Protein AF-A0A8S3KHN6-F1 (afdb_monomer_lite)

Foldseek 3Di:
DDDPPPVDDDPDDCPDPVNVVVCVQFWDWDDDPPDTFIAGPVLRAGADDPVCLLVLLVVQCVVVVNDDLVSSVVSCSVHHPDNDSVSSVVNNVVPPVNVVPPPPPPPPPPPDPPPDD

Sequence (117 aa):
MQCLLLAKGKKLDPHSPVFVYWAKQKFILIKIGNIDIVACVKSKKPVCVYEYFYNVIKERHTNISHGGRDKTIFELNFQYSFIPRFAIDIFMKQCIQCQTRNPIKQHVVSKPIIALG

Structure (mmCIF, N/CA/C/O backbone):
data_AF-A0A8S3KHN6-F1
#
_entry.id   AF-A0A8S3KHN6-F1
#
loop_
_atom_site.group_PDB
_atom_site.id
_atom_site.type_symbol
_atom_site.label_atom_id
_atom_site.label_alt_id
_atom_site.label_comp_id
_atom_site.label_asym_id
_atom_site.label_entity_id
_atom_site.label_seq_id
_atom_site.pdbx_PDB_ins_code
_atom_site.Cartn_x
_atom_site.Cartn_y
_atom_site.Cartn_z
_atom_site.occupancy
_atom_site.B_iso_or_equiv
_atom_site.auth_seq_id
_atom_site.auth_comp_id
_atom_site.auth_asym_id
_atom_site.auth_atom_id
_atom_site.pdbx_PDB_model_num
ATOM 1 N N . MET A 1 1 ? -15.918 -0.238 -16.062 1.00 32.22 1 MET A N 1
ATOM 2 C CA . MET A 1 1 ? -15.151 -0.105 -14.803 1.00 32.22 1 MET A CA 1
ATOM 3 C C . MET A 1 1 ? -14.090 0.959 -15.008 1.00 32.22 1 MET A C 1
ATOM 5 O O . MET A 1 1 ? -13.135 0.729 -15.735 1.00 32.22 1 MET A O 1
ATOM 9 N N . GLN A 1 2 ? -14.328 2.160 -14.488 1.00 31.03 2 GLN A N 1
ATOM 10 C CA . GLN A 1 2 ? -13.498 3.334 -14.745 1.00 31.03 2 GLN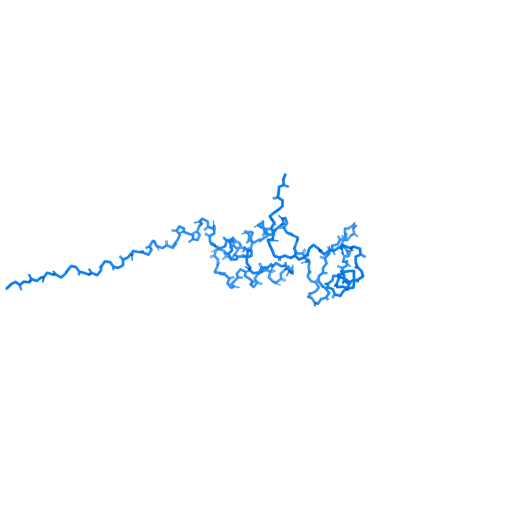 A CA 1
ATOM 11 C C . GLN A 1 2 ? -12.453 3.429 -13.636 1.00 31.03 2 GLN A C 1
ATOM 13 O O . GLN A 1 2 ? -12.761 3.842 -12.521 1.00 31.03 2 GLN A O 1
ATOM 18 N N . CYS A 1 3 ? -11.237 2.963 -13.927 1.00 35.75 3 CYS A N 1
ATOM 19 C CA . CYS A 1 3 ? -10.095 3.124 -13.035 1.00 35.75 3 CYS A CA 1
ATOM 20 C C . CYS A 1 3 ? -9.967 4.607 -12.686 1.00 35.75 3 CYS A C 1
ATOM 22 O O . CYS A 1 3 ? -9.987 5.451 -13.583 1.00 35.75 3 CYS A O 1
ATOM 24 N N . LEU A 1 4 ? -9.889 4.911 -11.389 1.00 37.88 4 LEU A N 1
ATOM 25 C CA . LEU A 1 4 ? -9.751 6.261 -10.854 1.00 37.88 4 LEU A CA 1
ATOM 26 C C . LEU A 1 4 ? -8.627 6.994 -11.597 1.00 37.88 4 LEU A C 1
ATOM 28 O O . LEU A 1 4 ? -7.441 6.731 -11.399 1.00 37.88 4 LEU A O 1
ATOM 32 N N . LEU A 1 5 ? -9.032 7.881 -12.509 1.00 38.69 5 LEU A N 1
ATOM 33 C CA . LEU A 1 5 ? -8.149 8.714 -13.306 1.00 38.69 5 LEU A CA 1
ATOM 34 C C . LEU A 1 5 ? -7.403 9.634 -12.340 1.00 38.69 5 LEU A C 1
ATOM 36 O O . LEU A 1 5 ? -7.938 10.644 -11.883 1.00 38.69 5 LEU A O 1
ATOM 40 N N . LEU A 1 6 ? -6.155 9.291 -12.022 1.00 45.50 6 LEU A N 1
ATOM 41 C CA . LEU A 1 6 ? -5.204 10.250 -11.479 1.00 45.50 6 LEU A CA 1
ATOM 42 C C . LEU A 1 6 ? -5.049 11.350 -12.537 1.00 45.50 6 LEU A C 1
ATOM 44 O O . LEU A 1 6 ? -4.324 11.189 -13.513 1.00 45.50 6 LEU A O 1
ATOM 48 N N . ALA A 1 7 ? -5.754 12.467 -12.351 1.00 47.56 7 ALA A N 1
ATOM 49 C CA . ALA A 1 7 ? -5.831 13.590 -13.293 1.00 47.56 7 ALA A CA 1
ATOM 50 C C . ALA A 1 7 ? -4.478 14.279 -13.585 1.00 47.56 7 ALA A C 1
ATOM 52 O O . ALA A 1 7 ? -4.418 15.233 -14.356 1.00 47.56 7 ALA A O 1
ATOM 53 N N . LYS A 1 8 ? -3.379 13.825 -12.972 1.00 47.84 8 LYS A N 1
ATOM 54 C CA . LYS A 1 8 ? -2.045 14.410 -13.109 1.00 47.84 8 LYS A CA 1
ATOM 55 C C . LYS A 1 8 ? -0.982 13.321 -13.206 1.00 47.84 8 LYS A C 1
ATOM 57 O O . LYS A 1 8 ? -0.348 12.954 -12.224 1.00 47.84 8 LYS A O 1
ATOM 62 N N . GLY A 1 9 ? -0.774 12.834 -14.420 1.00 56.16 9 GLY A N 1
ATOM 63 C CA . GLY A 1 9 ? 0.391 12.045 -14.797 1.00 56.16 9 GLY A CA 1
ATOM 64 C C . GLY A 1 9 ? 0.429 11.917 -16.311 1.00 56.16 9 GLY A C 1
ATOM 65 O O . GLY A 1 9 ? -0.576 11.546 -16.915 1.00 56.16 9 GLY A O 1
ATOM 66 N N . LYS A 1 10 ? 1.561 12.243 -16.950 1.00 61.91 10 LYS A N 1
ATOM 67 C CA . LYS A 1 10 ? 1.774 11.826 -18.344 1.00 61.91 10 LYS A CA 1
ATOM 68 C C . LYS A 1 10 ? 1.581 10.310 -18.382 1.00 61.91 10 LYS A C 1
ATOM 70 O O . LYS A 1 10 ? 2.174 9.616 -17.557 1.00 61.91 10 LYS A O 1
ATOM 75 N N . LYS A 1 11 ? 0.753 9.807 -19.305 1.00 59.75 11 LYS A N 1
ATOM 76 C CA . LYS A 1 11 ? 0.679 8.365 -19.566 1.00 59.75 11 LYS A CA 1
ATOM 77 C C . LYS A 1 11 ? 2.095 7.907 -19.900 1.00 59.75 11 LYS A C 1
ATOM 79 O O . LYS A 1 11 ? 2.676 8.376 -20.875 1.00 59.75 11 LYS A O 1
ATOM 84 N N . LEU A 1 12 ? 2.665 7.085 -19.032 1.00 66.94 12 LEU A N 1
ATOM 85 C CA . LEU A 1 12 ? 3.998 6.549 -19.223 1.00 66.94 12 LEU A CA 1
ATOM 86 C C . LEU A 1 12 ? 3.838 5.255 -20.016 1.00 66.94 12 LEU A C 1
ATOM 88 O O . LEU A 1 12 ? 3.118 4.361 -19.578 1.00 66.94 12 LEU A O 1
ATOM 92 N N . ASP A 1 13 ? 4.437 5.201 -21.203 1.00 80.38 13 ASP A N 1
ATOM 93 C CA . ASP A 1 13 ? 4.430 4.001 -22.036 1.00 80.38 13 ASP A CA 1
ATOM 94 C C . ASP A 1 13 ? 5.182 2.869 -21.303 1.00 80.38 13 ASP A C 1
ATOM 96 O O . ASP A 1 13 ? 6.365 3.046 -20.992 1.00 80.38 13 ASP A O 1
ATOM 100 N N . PRO A 1 14 ? 4.535 1.724 -21.005 1.00 77.69 14 PRO A N 1
ATOM 101 C CA . PRO A 1 14 ? 5.177 0.589 -20.343 1.00 77.69 14 PRO A CA 1
ATOM 102 C C . PRO A 1 14 ? 6.356 0.000 -21.127 1.00 77.69 14 PRO A C 1
ATOM 104 O O . PRO A 1 14 ? 7.215 -0.656 -20.541 1.00 77.69 14 PRO A O 1
ATOM 107 N N . HIS A 1 15 ? 6.420 0.235 -22.438 1.00 81.56 15 HIS A N 1
ATOM 108 C CA . HIS A 1 15 ? 7.528 -0.202 -23.286 1.00 81.56 15 HIS A CA 1
ATOM 109 C C . HIS A 1 15 ? 8.622 0.862 -23.431 1.00 81.56 15 HIS A C 1
ATOM 111 O O . HIS A 1 15 ? 9.677 0.593 -24.007 1.00 81.56 15 HIS A O 1
ATOM 117 N N . SER A 1 16 ? 8.425 2.050 -22.850 1.00 89.25 16 SER A N 1
ATOM 118 C CA . SER A 1 16 ? 9.439 3.095 -22.843 1.00 89.25 16 SER A CA 1
ATOM 119 C C . SER A 1 16 ? 10.695 2.618 -22.105 1.00 89.25 16 SER A C 1
ATOM 121 O O . SER A 1 16 ? 10.596 2.154 -20.961 1.00 89.25 16 SER A O 1
ATOM 123 N N . PRO A 1 17 ? 11.899 2.828 -22.670 1.00 88.81 17 PRO A N 1
ATOM 124 C CA . PRO A 1 17 ? 13.156 2.539 -21.983 1.00 88.81 17 PRO A CA 1
ATOM 125 C C . PRO A 1 17 ? 13.254 3.199 -20.601 1.00 88.81 17 PRO A C 1
ATOM 127 O O . PRO A 1 17 ? 13.810 2.615 -19.673 1.00 88.81 17 PRO A O 1
ATOM 130 N N . VAL A 1 18 ? 12.658 4.387 -20.436 1.00 86.75 18 VAL A N 1
ATOM 131 C CA . VAL A 1 18 ? 12.635 5.125 -19.164 1.00 86.75 18 VAL A CA 1
ATOM 132 C C . VAL A 1 18 ? 11.811 4.381 -18.112 1.00 86.75 18 VAL A C 1
ATOM 134 O O . VAL A 1 18 ? 12.255 4.241 -16.970 1.00 86.75 18 VAL A O 1
ATOM 137 N N . PHE A 1 19 ? 10.633 3.873 -18.488 1.00 86.56 19 PHE A N 1
ATOM 138 C CA . PHE A 1 19 ? 9.789 3.093 -17.583 1.00 86.56 19 PHE A CA 1
ATOM 139 C C . PHE A 1 19 ? 10.453 1.775 -17.206 1.00 86.56 19 PHE A C 1
ATOM 141 O O . PHE A 1 19 ? 10.533 1.449 -16.025 1.00 86.56 19 PHE A O 1
ATOM 148 N N . VAL A 1 20 ? 10.969 1.044 -18.195 1.00 87.62 20 VAL A N 1
ATOM 149 C CA . VAL A 1 20 ? 11.629 -0.246 -17.970 1.00 87.62 20 VAL A CA 1
ATOM 150 C C . VAL A 1 20 ? 12.838 -0.077 -17.052 1.00 87.62 20 VAL A C 1
ATOM 152 O O . VAL A 1 20 ? 13.006 -0.848 -16.104 1.00 87.62 20 VAL A O 1
ATOM 155 N N . TYR A 1 21 ? 13.658 0.951 -17.286 1.00 90.75 21 TYR A N 1
ATOM 156 C CA . TYR A 1 21 ? 14.785 1.274 -16.417 1.00 90.75 21 TYR A CA 1
ATOM 157 C C . TYR A 1 21 ? 14.319 1.576 -14.988 1.00 90.75 21 TYR A C 1
ATOM 159 O O . TYR A 1 21 ? 14.818 0.975 -14.038 1.00 90.75 21 TYR A O 1
ATOM 167 N N . TRP A 1 22 ? 13.317 2.444 -14.818 1.00 91.00 22 TRP A N 1
ATOM 168 C CA . TRP A 1 22 ? 12.752 2.754 -13.504 1.00 91.00 22 TRP A CA 1
ATOM 169 C C . TRP A 1 22 ? 12.199 1.512 -12.792 1.00 91.00 22 TRP A C 1
ATOM 171 O O . TRP A 1 22 ? 12.499 1.298 -11.617 1.00 91.00 22 TRP A O 1
ATOM 181 N N . ALA A 1 23 ? 11.439 0.670 -13.493 1.00 91.06 23 ALA A N 1
ATOM 182 C CA . ALA A 1 23 ? 10.830 -0.526 -12.927 1.00 91.06 23 ALA A CA 1
ATOM 183 C C . ALA A 1 23 ? 11.899 -1.501 -12.415 1.00 91.06 23 ALA A C 1
ATOM 185 O O . ALA A 1 23 ? 11.806 -1.954 -11.275 1.00 91.06 23 ALA A O 1
ATOM 186 N N . LYS A 1 24 ? 12.968 -1.732 -13.193 1.00 91.12 24 LYS A N 1
ATOM 187 C CA . LYS A 1 24 ? 14.119 -2.560 -12.782 1.00 91.12 24 LYS A CA 1
ATOM 188 C C . LYS A 1 24 ? 14.839 -2.018 -11.541 1.00 91.12 24 LYS A C 1
ATOM 190 O O . LYS A 1 24 ? 15.360 -2.793 -10.750 1.00 91.12 24 LYS A O 1
ATOM 195 N N . GLN A 1 25 ? 14.853 -0.698 -11.345 1.00 93.19 25 GLN A N 1
ATOM 196 C CA . GLN A 1 25 ? 15.455 -0.067 -10.162 1.00 93.19 25 GLN A CA 1
ATOM 197 C C . GLN A 1 25 ? 14.562 -0.135 -8.915 1.00 93.19 25 GLN A C 1
ATOM 199 O O . GLN A 1 25 ? 15.045 0.028 -7.792 1.00 93.19 25 GLN A O 1
ATOM 204 N N . LYS A 1 26 ? 13.247 -0.317 -9.082 1.00 93.06 26 LYS A N 1
ATOM 205 C CA . LYS A 1 26 ? 12.278 -0.282 -7.976 1.00 93.06 26 LYS A CA 1
ATOM 206 C C . LYS A 1 26 ? 11.777 -1.654 -7.557 1.00 93.06 26 LYS A C 1
ATOM 208 O O . LYS A 1 26 ? 11.517 -1.837 -6.365 1.00 93.06 26 LYS A O 1
ATOM 213 N N . PHE A 1 27 ? 11.676 -2.598 -8.486 1.00 95.31 27 PHE A N 1
ATOM 214 C CA . PHE A 1 27 ? 10.991 -3.864 -8.269 1.00 95.31 27 PHE A CA 1
ATOM 215 C C . PHE A 1 27 ? 11.873 -5.077 -8.554 1.00 95.31 27 PHE A C 1
ATOM 217 O O . PHE A 1 27 ? 12.704 -5.070 -9.457 1.00 95.31 27 PHE A O 1
ATOM 224 N N . ILE A 1 28 ? 11.652 -6.128 -7.771 1.00 95.12 28 ILE A N 1
ATOM 225 C CA . ILE A 1 28 ? 12.178 -7.479 -7.973 1.00 95.12 28 ILE A CA 1
ATOM 226 C C . ILE A 1 28 ? 11.034 -8.482 -7.864 1.00 95.12 28 ILE A C 1
ATOM 228 O O . ILE A 1 28 ? 10.031 -8.206 -7.206 1.00 95.12 28 ILE A O 1
ATOM 232 N N . LEU A 1 29 ? 11.206 -9.654 -8.466 1.00 94.75 29 LEU A N 1
ATOM 233 C CA . LEU A 1 29 ? 10.329 -10.795 -8.231 1.00 94.75 29 LEU A CA 1
ATOM 234 C C . LEU A 1 29 ? 10.925 -11.669 -7.128 1.00 94.75 29 LEU A C 1
ATOM 236 O O . LEU A 1 29 ? 12.112 -11.993 -7.158 1.00 94.75 29 LEU A O 1
ATOM 240 N N . ILE A 1 30 ? 10.101 -12.024 -6.146 1.00 93.06 30 ILE A N 1
ATOM 241 C CA . ILE A 1 30 ? 10.423 -12.986 -5.095 1.00 93.06 30 ILE A CA 1
ATOM 242 C C . ILE A 1 30 ? 9.538 -14.203 -5.314 1.00 93.06 30 ILE A C 1
ATOM 244 O O . ILE A 1 30 ? 8.314 -14.083 -5.358 1.00 93.06 30 ILE A O 1
ATOM 248 N N . LYS A 1 31 ? 10.166 -15.371 -5.430 1.00 93.38 31 LYS A N 1
ATOM 249 C CA . LYS A 1 31 ? 9.466 -16.632 -5.631 1.00 93.38 31 LYS A CA 1
ATOM 250 C C . LYS A 1 31 ? 9.094 -17.242 -4.284 1.00 93.38 31 LYS A C 1
ATOM 252 O O . LYS A 1 31 ? 9.974 -17.529 -3.475 1.00 93.38 31 LYS A O 1
ATOM 257 N N . ILE A 1 32 ? 7.801 -17.441 -4.048 1.00 89.62 32 ILE A N 1
ATOM 258 C CA . ILE A 1 32 ? 7.280 -18.149 -2.875 1.00 89.62 32 ILE A CA 1
ATOM 259 C C . ILE A 1 32 ? 6.538 -19.386 -3.382 1.00 89.62 32 ILE A C 1
ATOM 261 O O . ILE A 1 32 ? 5.409 -19.307 -3.865 1.00 89.62 32 ILE A O 1
ATOM 265 N N . GLY A 1 33 ? 7.214 -20.536 -3.332 1.00 91.06 33 GLY A N 1
ATOM 266 C CA . GLY A 1 33 ? 6.734 -21.767 -3.960 1.00 91.06 33 GLY A CA 1
ATOM 267 C C . GLY A 1 33 ? 6.623 -21.611 -5.480 1.00 91.06 33 GLY A C 1
ATOM 268 O O . GLY A 1 33 ? 7.618 -21.356 -6.157 1.00 91.06 33 GLY A O 1
ATOM 269 N N . ASN A 1 34 ? 5.402 -21.734 -6.004 1.00 92.81 34 ASN A N 1
ATOM 270 C CA . ASN A 1 34 ? 5.099 -21.578 -7.432 1.00 92.81 34 ASN A CA 1
ATOM 271 C C . ASN A 1 34 ? 4.520 -20.198 -7.788 1.00 92.81 34 ASN A C 1
ATOM 273 O O . ASN A 1 34 ? 4.040 -20.013 -8.903 1.00 92.81 34 ASN A O 1
ATOM 277 N N . ILE A 1 35 ? 4.536 -19.246 -6.852 1.00 92.06 35 ILE A N 1
ATOM 278 C CA . ILE A 1 35 ? 3.965 -17.911 -7.038 1.00 92.06 35 ILE A CA 1
ATOM 279 C C . ILE A 1 35 ? 5.095 -16.885 -7.064 1.00 92.06 35 ILE A C 1
ATOM 281 O O . ILE A 1 35 ? 5.919 -16.831 -6.147 1.00 92.06 35 ILE A O 1
ATOM 285 N N . ASP A 1 36 ? 5.099 -16.042 -8.093 1.00 92.62 36 ASP A N 1
ATOM 286 C CA . ASP A 1 36 ? 5.993 -14.893 -8.183 1.00 92.62 36 ASP A CA 1
ATOM 287 C C . ASP A 1 36 ? 5.313 -13.655 -7.591 1.00 92.62 36 ASP A C 1
ATOM 289 O O . ASP A 1 36 ? 4.218 -13.263 -7.997 1.00 92.62 36 ASP A O 1
ATOM 293 N N . ILE A 1 37 ? 5.972 -13.021 -6.622 1.00 92.44 37 ILE A N 1
ATOM 294 C CA . ILE A 1 37 ? 5.476 -11.827 -5.936 1.00 92.44 37 ILE A CA 1
ATOM 295 C C . ILE A 1 37 ? 6.371 -10.642 -6.276 1.00 92.44 37 ILE A C 1
ATOM 297 O O . ILE A 1 37 ? 7.591 -10.698 -6.124 1.00 92.44 37 ILE A O 1
ATOM 301 N N . VAL A 1 38 ? 5.759 -9.529 -6.680 1.00 94.38 38 VAL A N 1
ATOM 302 C CA . VAL A 1 38 ? 6.476 -8.269 -6.889 1.00 94.38 38 VAL A CA 1
ATOM 303 C C . VAL A 1 38 ? 6.826 -7.652 -5.535 1.00 94.38 38 VAL A C 1
ATOM 305 O O . VAL A 1 38 ? 5.953 -7.374 -4.713 1.00 94.38 38 VAL A O 1
ATOM 308 N N . ALA A 1 39 ? 8.108 -7.394 -5.308 1.00 95.44 39 ALA A N 1
ATOM 309 C CA . ALA A 1 39 ? 8.624 -6.778 -4.095 1.00 95.44 39 ALA A CA 1
ATOM 310 C C . ALA A 1 39 ? 9.498 -5.563 -4.407 1.00 95.44 39 ALA A C 1
ATOM 312 O O . ALA A 1 39 ? 10.061 -5.417 -5.491 1.00 95.44 39 ALA A O 1
ATOM 313 N N . CYS A 1 40 ? 9.625 -4.668 -3.434 1.00 95.62 40 CYS A N 1
ATOM 314 C CA . CYS A 1 40 ? 10.484 -3.498 -3.548 1.00 95.62 40 CYS A CA 1
ATOM 315 C C . CYS A 1 40 ? 11.960 -3.888 -3.378 1.00 95.62 40 CYS A C 1
ATOM 317 O O . CYS A 1 40 ? 12.328 -4.540 -2.399 1.00 95.62 40 CYS A O 1
ATOM 319 N N . VAL A 1 41 ? 12.829 -3.415 -4.278 1.00 94.19 41 VAL A N 1
ATOM 320 C CA . VAL A 1 41 ? 14.281 -3.688 -4.247 1.00 94.19 41 VAL A CA 1
ATOM 321 C C . VAL A 1 41 ? 14.903 -3.289 -2.905 1.00 94.19 41 VAL A C 1
ATOM 323 O O . VAL A 1 41 ? 15.721 -4.039 -2.372 1.00 94.19 41 VAL A O 1
ATOM 326 N N . LYS A 1 42 ? 14.512 -2.124 -2.364 1.00 92.56 42 LYS A N 1
ATOM 327 C CA . LYS A 1 42 ? 15.113 -1.519 -1.164 1.00 92.56 42 LYS A CA 1
ATOM 328 C C . LYS A 1 42 ? 14.616 -2.148 0.135 1.00 92.56 42 LYS A C 1
ATOM 330 O O . LYS A 1 42 ? 15.420 -2.439 1.008 1.00 92.56 42 LYS A O 1
ATOM 335 N N . SER A 1 43 ? 13.302 -2.309 0.289 1.00 92.44 43 SER A N 1
ATOM 336 C CA . SER A 1 43 ? 12.710 -2.799 1.543 1.00 92.44 43 SER A CA 1
ATOM 337 C C . SER A 1 43 ? 12.573 -4.317 1.597 1.00 92.44 43 SER A C 1
ATOM 339 O O . SER A 1 43 ? 12.321 -4.841 2.676 1.00 92.44 43 SER A O 1
ATOM 341 N N . LYS A 1 44 ? 12.687 -5.011 0.453 1.00 92.81 44 LYS A N 1
ATOM 342 C CA . LYS A 1 44 ? 12.419 -6.453 0.290 1.00 92.81 44 LYS A CA 1
ATOM 343 C C . LYS A 1 44 ? 10.999 -6.882 0.676 1.00 92.81 44 LYS A C 1
ATOM 345 O O . LYS A 1 44 ? 10.719 -8.068 0.786 1.00 92.81 44 LYS A O 1
ATOM 350 N N . LYS A 1 45 ? 10.093 -5.919 0.846 1.00 94.25 45 LYS A N 1
ATOM 351 C CA . LYS A 1 45 ? 8.691 -6.155 1.196 1.00 94.25 45 LYS A CA 1
ATOM 352 C C . LYS A 1 45 ? 7.830 -6.247 -0.061 1.00 94.25 45 LYS A C 1
ATOM 354 O O . LYS A 1 45 ? 8.140 -5.556 -1.043 1.00 94.25 45 LYS A O 1
ATOM 359 N N . PRO A 1 46 ? 6.746 -7.041 -0.027 1.00 95.31 46 PRO A N 1
ATOM 360 C CA . PRO A 1 46 ? 5.797 -7.118 -1.126 1.00 95.31 46 PRO A CA 1
ATOM 361 C C . PRO A 1 46 ? 5.222 -5.739 -1.453 1.00 95.31 46 PRO A C 1
ATOM 363 O O . PRO A 1 46 ? 4.906 -4.934 -0.569 1.00 95.31 46 PRO A O 1
ATOM 366 N N . VAL A 1 47 ? 5.096 -5.463 -2.746 1.00 95.44 47 VAL A N 1
ATOM 367 C CA . VAL A 1 47 ? 4.397 -4.287 -3.256 1.00 95.44 47 VAL A CA 1
ATOM 368 C C . VAL A 1 47 ? 2.906 -4.533 -3.107 1.00 95.44 47 VAL A C 1
ATOM 370 O O . VAL A 1 47 ? 2.380 -5.516 -3.622 1.00 95.44 47 VAL A O 1
ATOM 373 N N . CYS A 1 48 ? 2.216 -3.638 -2.407 1.00 94.69 48 CYS A N 1
ATOM 374 C CA . CYS A 1 48 ? 0.762 -3.672 -2.394 1.00 94.69 48 CYS A CA 1
ATOM 375 C C . CYS A 1 48 ? 0.260 -3.106 -3.727 1.00 94.69 48 CYS A C 1
ATOM 377 O O . CYS A 1 48 ? 0.637 -1.994 -4.101 1.00 94.69 48 CYS A O 1
ATOM 379 N N . VAL A 1 49 ? -0.549 -3.872 -4.458 1.00 91.06 49 VAL A N 1
ATOM 380 C CA . VAL A 1 49 ? -1.194 -3.376 -5.680 1.00 91.06 49 VAL A CA 1
ATOM 381 C C . VAL A 1 49 ? -2.443 -2.575 -5.330 1.00 91.06 49 VAL A C 1
ATOM 383 O O . VAL A 1 49 ? -3.035 -2.737 -4.260 1.00 91.06 49 VAL A O 1
ATOM 386 N N . TYR A 1 50 ? -2.817 -1.678 -6.236 1.00 90.25 50 TYR A N 1
ATOM 387 C CA . TYR A 1 50 ? -3.846 -0.669 -6.022 1.00 90.25 50 TYR A CA 1
ATOM 388 C C . TYR A 1 50 ? -5.191 -1.262 -5.572 1.00 90.25 50 TYR A C 1
ATOM 390 O O . TYR A 1 50 ? -5.825 -0.756 -4.646 1.00 90.25 50 TYR A O 1
ATOM 398 N N . GLU A 1 51 ? -5.581 -2.378 -6.179 1.00 92.62 51 GLU A N 1
ATOM 399 C CA . GLU A 1 51 ? -6.816 -3.116 -5.930 1.00 92.62 51 GLU A CA 1
ATOM 400 C C . GLU A 1 51 ? -6.917 -3.617 -4.483 1.00 92.62 51 GLU A C 1
ATOM 402 O O . GLU A 1 51 ? -8.015 -3.737 -3.938 1.00 92.62 51 GLU A O 1
ATOM 407 N N . TYR A 1 52 ? -5.778 -3.862 -3.828 1.00 93.81 52 TYR A N 1
ATOM 408 C CA . TYR A 1 52 ? -5.734 -4.351 -2.452 1.00 93.81 52 TYR A CA 1
ATOM 409 C C . TYR A 1 52 ? -5.570 -3.250 -1.407 1.00 93.81 52 TYR A C 1
ATOM 411 O O . TYR A 1 52 ? -5.685 -3.546 -0.217 1.00 93.81 52 TYR A O 1
ATOM 419 N N . PHE A 1 53 ? -5.363 -1.987 -1.801 1.00 95.12 53 PHE A N 1
ATOM 420 C CA . PHE A 1 53 ? -5.157 -0.889 -0.851 1.00 95.12 53 PHE A CA 1
ATOM 421 C C . PHE A 1 53 ? -6.259 -0.818 0.200 1.00 95.12 53 PHE A C 1
ATOM 423 O O . PHE A 1 53 ? -5.957 -0.799 1.391 1.00 95.12 53 PHE A O 1
ATOM 430 N N . TYR A 1 54 ? -7.527 -0.817 -0.217 1.00 96.12 54 TYR A N 1
ATOM 431 C CA . TYR A 1 54 ? -8.642 -0.702 0.721 1.00 96.12 54 TYR A CA 1
ATOM 432 C C . TYR A 1 54 ? -8.652 -1.850 1.738 1.00 96.12 54 TYR A C 1
ATOM 434 O O . TYR A 1 54 ? -8.690 -1.600 2.942 1.00 96.12 54 TYR A O 1
ATOM 442 N N . ASN A 1 55 ? -8.56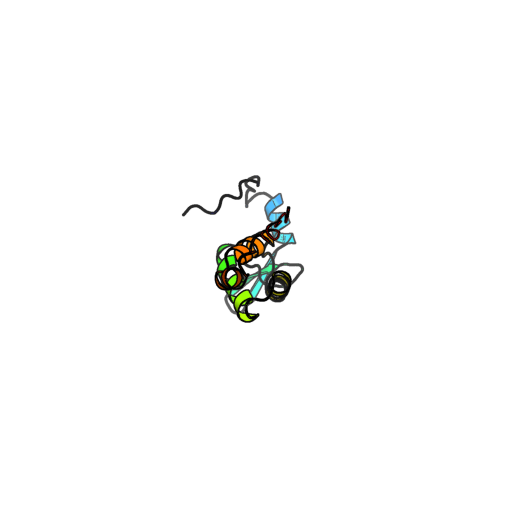6 -3.095 1.263 1.00 96.81 55 ASN A N 1
ATOM 443 C CA . ASN A 1 55 ? -8.637 -4.278 2.121 1.00 96.81 55 ASN A CA 1
ATOM 444 C C . ASN A 1 55 ? -7.456 -4.340 3.095 1.00 96.81 55 ASN A C 1
ATOM 446 O O . ASN A 1 55 ? -7.667 -4.534 4.289 1.00 96.81 55 ASN A O 1
ATOM 450 N N . VAL A 1 56 ? -6.236 -4.096 2.610 1.00 96.88 56 VAL A N 1
ATOM 451 C CA . VAL A 1 56 ? -5.020 -4.124 3.432 1.00 96.88 56 VAL A CA 1
ATOM 452 C C . VAL A 1 56 ? -5.031 -3.008 4.480 1.00 96.88 56 VAL A C 1
ATOM 454 O O . VAL A 1 56 ? -4.722 -3.256 5.644 1.00 96.88 56 VAL A O 1
ATOM 457 N N . ILE A 1 57 ? -5.417 -1.781 4.108 1.00 97.56 57 ILE A N 1
ATOM 458 C CA . ILE A 1 57 ? -5.511 -0.669 5.067 1.00 97.56 57 ILE A CA 1
ATOM 459 C C . ILE A 1 57 ? -6.589 -0.966 6.115 1.00 97.56 57 ILE A C 1
ATOM 461 O O . ILE A 1 57 ? -6.334 -0.784 7.305 1.00 97.56 57 ILE A O 1
ATOM 465 N N . LYS A 1 58 ? -7.763 -1.456 5.691 1.00 97.31 58 LYS A N 1
ATOM 466 C CA . LYS A 1 58 ? -8.868 -1.819 6.586 1.00 97.31 58 LYS A CA 1
ATOM 467 C C . LYS A 1 58 ? -8.449 -2.877 7.596 1.00 97.31 58 LYS A C 1
ATOM 469 O O . LYS A 1 58 ? -8.616 -2.656 8.789 1.00 97.31 58 LYS A O 1
ATOM 474 N N . GLU A 1 59 ? -7.882 -3.983 7.124 1.00 97.31 59 GLU A N 1
ATOM 475 C CA . GLU A 1 59 ? -7.416 -5.086 7.964 1.00 97.31 59 GLU A CA 1
ATOM 476 C C . GLU A 1 59 ? -6.446 -4.581 9.036 1.00 97.31 59 GLU A C 1
ATOM 478 O O . GLU A 1 59 ? -6.671 -4.793 10.225 1.00 97.31 59 GLU A O 1
ATOM 483 N N . ARG A 1 60 ? -5.405 -3.831 8.645 1.00 96.94 60 ARG A N 1
ATOM 484 C CA . ARG A 1 60 ? -4.410 -3.346 9.612 1.00 96.94 60 ARG A CA 1
ATOM 485 C C . ARG A 1 60 ? -4.967 -2.340 10.584 1.00 96.94 60 ARG A C 1
ATOM 487 O O . ARG A 1 60 ? -4.685 -2.443 11.772 1.00 96.94 60 ARG A O 1
ATOM 494 N N . HIS A 1 61 ? -5.773 -1.408 10.099 1.00 97.31 61 HIS A N 1
ATOM 495 C CA . HIS A 1 61 ? -6.416 -0.425 10.949 1.00 97.31 61 HIS A CA 1
ATOM 496 C C . HIS A 1 61 ? -7.352 -1.078 11.982 1.00 97.31 61 HIS A C 1
ATOM 498 O O . HIS A 1 61 ? -7.364 -0.666 13.143 1.00 97.31 61 HIS A O 1
ATOM 504 N N . THR A 1 62 ? -8.086 -2.126 11.593 1.00 96.69 62 THR A N 1
ATOM 505 C CA . THR A 1 62 ? -8.914 -2.923 12.506 1.00 96.69 62 THR A CA 1
ATOM 506 C C . THR A 1 62 ? -8.064 -3.723 13.496 1.00 96.69 62 THR A C 1
ATOM 508 O O . THR A 1 62 ? -8.370 -3.702 14.686 1.00 96.69 62 THR A O 1
ATOM 511 N N . ASN A 1 63 ? -6.965 -4.348 13.058 1.00 96.56 63 ASN A N 1
ATOM 512 C CA . ASN A 1 63 ? -6.085 -5.140 13.931 1.00 96.56 63 ASN A CA 1
ATOM 513 C C . ASN A 1 63 ? -5.465 -4.302 15.059 1.00 96.56 63 ASN A C 1
ATOM 515 O O . ASN A 1 63 ? -5.336 -4.777 16.184 1.00 96.56 63 ASN A O 1
ATOM 519 N N . ILE A 1 64 ? -5.155 -3.028 14.800 1.00 96.00 64 ILE A N 1
ATOM 520 C CA . ILE A 1 64 ? -4.690 -2.088 15.836 1.00 96.00 64 ILE A CA 1
ATOM 521 C C . ILE A 1 64 ? -5.827 -1.372 16.574 1.00 96.00 64 ILE A C 1
ATOM 523 O O . ILE A 1 64 ? -5.615 -0.305 17.154 1.00 96.00 64 ILE A O 1
ATOM 527 N N . SER A 1 65 ? -7.042 -1.925 16.537 1.00 95.69 65 SER A N 1
ATOM 528 C CA . SER A 1 65 ? -8.222 -1.398 17.230 1.00 95.69 65 SER A CA 1
ATOM 529 C C . SER A 1 65 ? -8.534 0.063 16.892 1.00 95.69 65 SER A C 1
ATOM 531 O O . SER A 1 65 ? -8.809 0.874 17.778 1.00 95.69 65 SER A O 1
ATOM 533 N N . HIS A 1 66 ? -8.503 0.404 15.601 1.00 94.69 66 HIS A N 1
ATOM 534 C CA . HIS A 1 66 ? -8.739 1.763 15.106 1.00 94.69 66 HIS A CA 1
ATOM 535 C C . HIS A 1 66 ? -7.727 2.792 15.622 1.00 94.69 66 HIS A C 1
ATOM 537 O O . HIS A 1 66 ? -8.061 3.944 15.909 1.00 94.69 66 HIS A O 1
ATOM 543 N N . GLY A 1 67 ? -6.467 2.372 15.741 1.00 92.88 6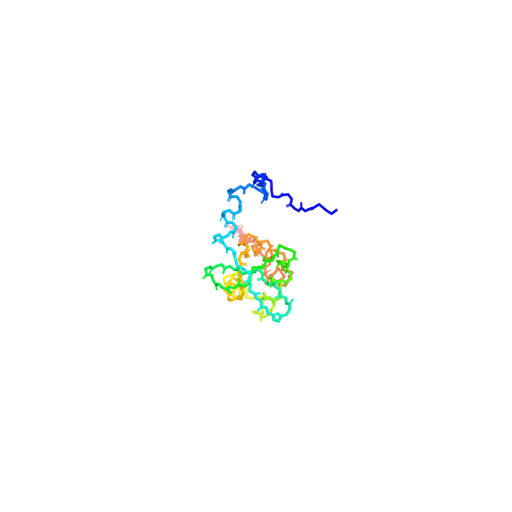7 GLY A N 1
ATOM 544 C CA . GLY A 1 67 ? -5.352 3.263 16.027 1.00 92.88 67 GLY A CA 1
ATOM 545 C C . GLY A 1 67 ? -5.248 4.412 15.018 1.00 92.88 67 GLY A C 1
ATOM 546 O O . GLY A 1 67 ? -5.709 4.327 13.880 1.00 92.88 67 GLY A O 1
ATOM 547 N N . GLY A 1 68 ? -4.615 5.507 15.443 1.00 92.62 68 GLY A N 1
ATOM 548 C CA . GLY A 1 68 ? -4.445 6.689 14.603 1.00 92.62 68 GLY A CA 1
ATOM 549 C C . GLY A 1 68 ? -3.655 6.430 13.315 1.00 92.62 68 GLY A C 1
ATOM 550 O O . GLY A 1 68 ? -3.076 5.361 13.091 1.00 92.62 68 GLY A O 1
ATOM 551 N N . ARG A 1 69 ? -3.593 7.467 12.476 1.00 94.88 69 ARG A N 1
ATOM 552 C CA . ARG A 1 69 ? -2.896 7.448 11.185 1.00 94.88 69 ARG A CA 1
ATOM 553 C C . ARG A 1 69 ? -1.476 6.895 11.299 1.00 94.88 69 ARG A C 1
ATOM 555 O O . ARG A 1 69 ? -1.136 5.974 10.568 1.00 94.88 69 ARG A O 1
ATOM 562 N N . ASP A 1 70 ? -0.676 7.424 12.217 1.00 95.38 70 ASP A N 1
ATOM 563 C CA . ASP A 1 70 ? 0.751 7.089 12.297 1.00 95.38 70 ASP A CA 1
ATOM 564 C C . ASP A 1 70 ? 0.978 5.631 12.697 1.00 95.38 70 ASP A C 1
ATOM 566 O O . ASP A 1 70 ? 1.822 4.957 12.109 1.00 95.38 70 ASP A O 1
ATOM 570 N N . LYS A 1 71 ? 0.152 5.105 13.612 1.00 96.31 71 LYS A N 1
ATOM 571 C CA . LYS A 1 71 ? 0.158 3.678 13.962 1.00 96.31 71 LYS A CA 1
ATOM 572 C C . LYS A 1 71 ? -0.212 2.814 12.758 1.00 96.31 71 LYS A C 1
ATOM 574 O O . LYS A 1 71 ? 0.458 1.829 12.479 1.00 96.31 71 LYS A O 1
ATOM 579 N N . THR A 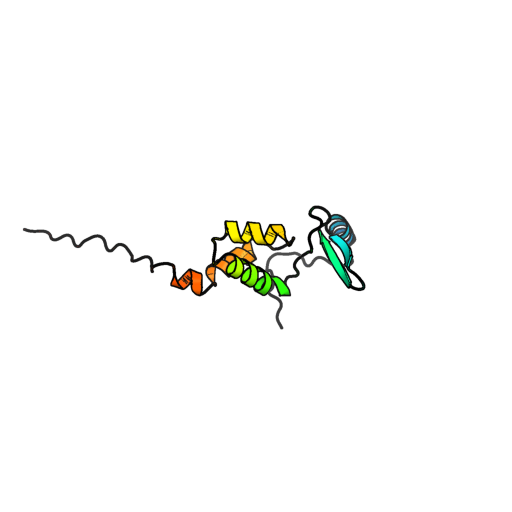1 72 ? -1.230 3.218 11.997 1.00 97.00 72 THR A N 1
ATOM 580 C CA . THR A 1 72 ? -1.625 2.489 10.782 1.00 97.00 72 THR A CA 1
ATOM 581 C C . THR A 1 72 ? -0.510 2.516 9.730 1.00 97.00 72 THR A C 1
ATOM 583 O O . THR A 1 72 ? -0.207 1.491 9.126 1.00 97.00 72 THR A O 1
ATOM 586 N N . ILE A 1 73 ? 0.139 3.667 9.522 1.00 96.44 73 ILE A N 1
ATOM 587 C CA . ILE A 1 73 ? 1.280 3.808 8.604 1.00 96.44 73 ILE A CA 1
ATOM 588 C C . ILE A 1 73 ? 2.431 2.896 9.033 1.00 96.44 73 ILE A C 1
ATOM 590 O O . ILE A 1 73 ? 3.051 2.262 8.179 1.00 96.44 73 ILE A O 1
ATOM 594 N N . PHE A 1 74 ? 2.722 2.832 10.331 1.00 96.44 74 PHE A N 1
ATOM 595 C CA . PHE A 1 74 ? 3.763 1.968 10.875 1.00 96.44 74 PHE A CA 1
ATOM 596 C C . PHE A 1 74 ? 3.488 0.489 10.563 1.00 96.44 74 PHE A C 1
ATOM 598 O O . PHE A 1 74 ? 4.322 -0.153 9.926 1.00 96.44 74 PHE A O 1
ATOM 605 N N . GLU A 1 75 ? 2.296 -0.014 10.893 1.00 96.44 75 GLU A N 1
ATOM 606 C CA . GLU A 1 75 ? 1.898 -1.406 10.621 1.00 96.44 75 GLU A CA 1
ATOM 607 C C . GLU A 1 75 ? 1.894 -1.750 9.128 1.00 96.44 75 GLU A C 1
ATOM 609 O O . GLU A 1 75 ? 2.337 -2.821 8.707 1.00 96.44 75 GLU A O 1
ATOM 614 N N . LEU A 1 76 ? 1.420 -0.828 8.287 1.00 96.56 76 LEU A N 1
ATOM 615 C CA . LEU A 1 76 ? 1.415 -1.026 6.840 1.00 96.56 76 LEU A CA 1
ATOM 616 C C . LEU A 1 76 ? 2.832 -1.096 6.281 1.00 96.56 76 LEU A C 1
ATOM 618 O O . LEU A 1 76 ? 3.140 -1.995 5.501 1.00 96.56 76 LEU A O 1
ATOM 622 N N . ASN A 1 77 ? 3.706 -0.182 6.703 1.00 94.50 77 ASN A N 1
ATOM 623 C CA . ASN A 1 77 ? 5.101 -0.168 6.277 1.00 94.50 77 ASN A CA 1
ATOM 624 C C . ASN A 1 77 ? 5.901 -1.330 6.862 1.00 94.50 77 ASN A C 1
ATOM 626 O O . ASN A 1 77 ? 6.956 -1.661 6.318 1.00 94.50 77 ASN A O 1
ATOM 630 N N . PHE A 1 78 ? 5.443 -1.954 7.949 1.00 94.25 78 PHE A N 1
ATOM 631 C CA . PHE A 1 78 ? 6.062 -3.156 8.489 1.00 94.25 78 PHE A CA 1
ATOM 632 C C . PHE A 1 78 ? 5.953 -4.322 7.499 1.00 94.25 78 PHE A C 1
ATOM 634 O O . PHE A 1 78 ? 6.969 -4.959 7.226 1.00 94.25 78 PHE A O 1
ATOM 641 N N . GLN A 1 79 ? 4.790 -4.525 6.870 1.00 92.81 79 GLN A N 1
ATOM 642 C CA . GLN A 1 79 ? 4.558 -5.676 5.987 1.00 92.81 79 GLN A CA 1
ATOM 643 C C . GLN A 1 79 ? 4.628 -5.369 4.487 1.00 92.81 79 GLN A C 1
ATOM 645 O O . GLN A 1 79 ? 5.079 -6.213 3.718 1.00 92.81 79 GLN A O 1
ATOM 650 N N . TYR A 1 80 ? 4.205 -4.185 4.052 1.00 95.31 80 TYR A N 1
ATOM 651 C CA . TYR A 1 80 ? 4.067 -3.847 2.637 1.00 95.31 80 TYR A CA 1
ATOM 652 C C . TYR A 1 80 ? 4.975 -2.690 2.229 1.00 95.31 80 TYR A C 1
ATOM 654 O O . TYR A 1 80 ? 5.580 -1.982 3.034 1.00 95.31 80 TYR A O 1
ATOM 662 N N . SER A 1 81 ? 5.091 -2.491 0.924 1.00 94.62 81 SER A N 1
ATOM 663 C CA . SER A 1 81 ? 5.691 -1.308 0.320 1.00 94.62 81 SER A CA 1
ATOM 664 C C . SER A 1 81 ? 4.777 -0.741 -0.759 1.00 94.62 81 SER A C 1
ATOM 666 O O . SER A 1 81 ? 3.854 -1.411 -1.215 1.00 94.62 81 SER A O 1
ATOM 668 N N . PHE A 1 82 ? 5.043 0.506 -1.164 1.00 93.25 82 PHE A N 1
ATOM 669 C CA . PHE A 1 82 ? 4.304 1.209 -2.223 1.00 93.25 82 PHE A CA 1
ATOM 670 C C . PHE A 1 82 ? 2.825 1.513 -1.923 1.00 93.25 82 PHE A C 1
ATOM 672 O O . PHE A 1 82 ? 2.066 1.825 -2.834 1.00 93.25 82 PHE A O 1
ATOM 679 N N . ILE A 1 83 ? 2.429 1.543 -0.647 1.00 94.69 83 ILE A N 1
ATOM 680 C CA . ILE A 1 83 ? 1.130 2.097 -0.248 1.00 94.69 83 ILE A CA 1
ATOM 681 C C . ILE A 1 83 ? 1.265 3.623 -0.139 1.00 94.69 83 ILE A C 1
ATOM 683 O O . ILE A 1 83 ? 2.045 4.113 0.685 1.00 94.69 83 ILE A O 1
ATOM 687 N N . PRO A 1 84 ? 0.545 4.410 -0.953 1.00 92.94 84 PRO A N 1
ATOM 688 C CA . PRO A 1 84 ? 0.664 5.853 -0.914 1.00 92.94 84 PRO A CA 1
ATOM 689 C C . PRO A 1 84 ? -0.066 6.433 0.302 1.00 92.94 84 PRO A C 1
ATOM 691 O O . PRO A 1 84 ? -1.187 6.040 0.627 1.00 92.94 84 PRO A O 1
ATOM 694 N N . ARG A 1 85 ? 0.542 7.438 0.945 1.00 92.06 85 ARG A N 1
ATOM 695 C CA . ARG A 1 85 ? -0.022 8.081 2.148 1.00 92.06 85 ARG A CA 1
ATOM 696 C C . ARG A 1 85 ? -1.424 8.646 1.919 1.00 92.06 85 ARG A C 1
ATOM 698 O O . ARG A 1 85 ? -2.280 8.481 2.779 1.00 92.06 85 ARG A O 1
ATOM 705 N N . PHE A 1 86 ? -1.686 9.215 0.740 1.00 92.94 86 PHE A N 1
ATOM 706 C CA . PHE A 1 86 ? -3.006 9.765 0.422 1.00 92.94 86 PHE A CA 1
ATOM 707 C C . PHE A 1 86 ? -4.116 8.700 0.467 1.00 92.94 86 PHE A C 1
ATOM 709 O O . PHE A 1 86 ? -5.238 9.020 0.843 1.00 92.94 86 PHE A O 1
ATOM 716 N N . ALA A 1 87 ? -3.826 7.438 0.118 1.00 94.81 87 ALA A N 1
ATOM 717 C CA . ALA A 1 87 ? -4.818 6.365 0.193 1.00 94.81 87 ALA A CA 1
ATOM 718 C C . ALA A 1 87 ? -5.180 6.061 1.652 1.00 94.81 87 ALA A C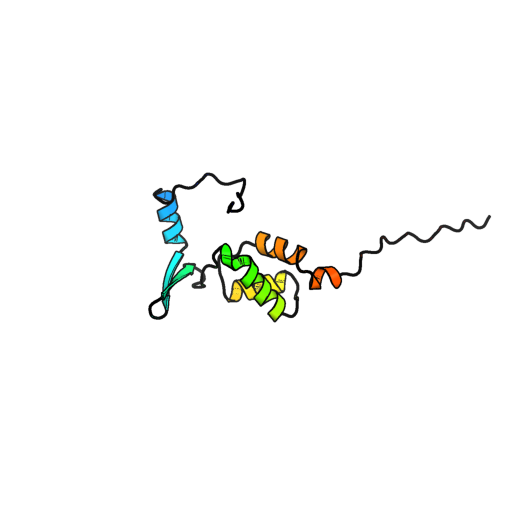 1
ATOM 720 O O . ALA A 1 87 ? -6.353 5.894 1.979 1.00 94.81 87 ALA A O 1
ATOM 721 N N . ILE A 1 88 ? -4.181 6.079 2.539 1.00 95.88 88 ILE A N 1
ATOM 722 C CA . ILE A 1 88 ? -4.374 5.940 3.986 1.00 95.88 88 ILE A CA 1
ATOM 723 C C . ILE A 1 88 ? -5.197 7.123 4.512 1.00 95.88 88 ILE A C 1
ATOM 725 O O . ILE A 1 88 ? -6.153 6.923 5.251 1.00 95.88 88 ILE A O 1
ATOM 729 N N . ASP A 1 89 ? -4.886 8.350 4.091 1.00 94.81 89 ASP A N 1
ATOM 730 C CA . ASP A 1 89 ? -5.617 9.550 4.511 1.00 94.81 89 ASP A CA 1
ATOM 731 C C . ASP A 1 89 ? -7.088 9.541 4.100 1.00 94.81 89 ASP A C 1
ATOM 733 O O . ASP A 1 89 ? -7.951 9.910 4.900 1.00 94.81 89 ASP A O 1
ATOM 737 N N . ILE A 1 90 ? -7.375 9.125 2.864 1.00 95.12 90 ILE A N 1
ATOM 738 C CA . ILE A 1 90 ? -8.746 8.961 2.371 1.00 95.12 90 ILE A CA 1
ATOM 739 C C . ILE A 1 90 ? -9.469 7.915 3.220 1.00 95.12 90 ILE A C 1
ATOM 741 O O . ILE A 1 90 ? -10.559 8.190 3.719 1.00 95.12 90 ILE A O 1
ATOM 745 N N . PHE A 1 91 ? -8.836 6.764 3.462 1.00 96.38 91 PHE A N 1
ATOM 746 C CA . PHE A 1 91 ? -9.415 5.712 4.290 1.00 96.38 91 PHE A CA 1
ATOM 747 C C . PHE A 1 91 ? -9.732 6.197 5.716 1.00 96.38 91 PHE A C 1
ATOM 749 O O . PHE A 1 91 ? -10.839 5.979 6.204 1.00 96.38 91 PHE A O 1
ATOM 756 N N . MET A 1 92 ? -8.811 6.908 6.377 1.00 94.12 92 MET A N 1
ATOM 757 C CA . MET A 1 92 ? -9.020 7.413 7.746 1.00 94.12 92 MET A CA 1
ATOM 758 C C . MET A 1 92 ? -10.232 8.349 7.846 1.00 94.12 92 MET A C 1
ATOM 760 O O . MET A 1 92 ? -10.968 8.320 8.832 1.00 94.12 92 MET A O 1
ATOM 764 N N . LYS A 1 93 ? -10.475 9.162 6.810 1.00 93.25 93 LYS A N 1
ATOM 765 C CA . LYS A 1 93 ? -11.654 10.041 6.734 1.00 93.25 93 LYS A CA 1
ATOM 766 C C . LYS A 1 93 ? -12.963 9.273 6.534 1.00 93.25 93 LYS A C 1
ATOM 768 O O . LYS A 1 93 ? -14.019 9.793 6.867 1.00 93.25 93 LYS A O 1
ATOM 773 N N . GLN A 1 94 ? -12.897 8.058 5.998 1.00 93.94 94 GLN A N 1
ATOM 774 C CA . GLN A 1 94 ? -14.059 7.239 5.645 1.00 93.94 94 GLN A CA 1
ATOM 775 C C . GLN A 1 94 ? -14.347 6.111 6.645 1.00 93.94 94 GLN A C 1
ATOM 777 O O . GLN A 1 94 ? -15.398 5.480 6.566 1.00 93.94 94 GLN A O 1
ATOM 782 N N . CYS A 1 95 ? -13.445 5.835 7.589 1.00 95.50 95 CYS A N 1
ATOM 783 C CA . CYS A 1 95 ? -13.656 4.786 8.581 1.00 95.50 95 CYS A CA 1
ATOM 784 C C . CYS A 1 95 ? -14.822 5.133 9.523 1.00 95.50 95 CYS A C 1
ATOM 786 O O . CYS A 1 95 ? -14.681 5.975 10.409 1.00 95.50 95 CYS A O 1
ATOM 788 N N . ILE A 1 96 ? -15.954 4.437 9.367 1.00 92.50 96 ILE A N 1
ATOM 789 C CA . ILE A 1 96 ? -17.198 4.690 10.112 1.00 92.50 96 ILE A CA 1
ATOM 790 C C . ILE A 1 96 ? -16.962 4.686 11.628 1.00 92.50 96 ILE A C 1
ATOM 792 O O . ILE A 1 96 ? -17.371 5.622 12.303 1.00 92.50 96 ILE A O 1
ATOM 796 N N . GLN A 1 97 ? -16.246 3.692 12.163 1.00 92.69 97 GLN A N 1
ATOM 797 C CA . GLN A 1 97 ? -15.990 3.569 13.607 1.00 92.69 97 GLN A CA 1
ATOM 798 C C . GLN A 1 97 ? -15.141 4.718 14.166 1.00 92.69 97 GLN A C 1
ATOM 800 O O . GLN A 1 97 ? -15.350 5.146 15.299 1.00 92.69 97 GLN A O 1
ATOM 805 N N . CYS A 1 98 ? -14.191 5.241 13.389 1.00 93.06 98 CYS A N 1
ATOM 806 C CA . CYS A 1 98 ? -13.428 6.420 13.794 1.00 93.06 98 CYS A CA 1
ATOM 807 C C . CYS A 1 98 ? -14.277 7.688 13.719 1.00 93.06 98 CYS A C 1
ATOM 809 O O . CYS A 1 98 ? -14.182 8.534 14.603 1.00 93.06 98 CYS A O 1
ATOM 811 N N . GLN A 1 99 ? -15.109 7.819 12.683 1.00 90.94 99 GLN A N 1
ATOM 812 C CA . GLN A 1 99 ? -15.965 8.992 12.515 1.00 90.94 99 GLN A CA 1
ATOM 813 C C . GLN A 1 99 ? -17.065 9.064 13.581 1.00 90.94 99 GLN A C 1
ATOM 815 O O . GLN A 1 99 ? -17.358 10.157 14.050 1.00 90.94 99 GLN A O 1
ATOM 820 N N . THR A 1 100 ? -17.621 7.932 14.025 1.00 88.25 100 THR A N 1
ATOM 821 C CA . THR A 1 100 ? -18.634 7.901 15.096 1.00 88.25 100 THR A CA 1
ATOM 822 C C . THR A 1 100 ? -18.051 8.085 16.497 1.00 88.25 100 THR A C 1
ATOM 824 O O . THR A 1 100 ? -18.749 8.569 17.383 1.00 88.25 100 THR A O 1
ATOM 827 N N . ARG A 1 101 ? -16.778 7.723 16.718 1.00 81.19 101 ARG A N 1
ATOM 828 C CA . ARG A 1 101 ? -16.071 7.951 17.993 1.00 81.19 101 ARG A CA 1
ATOM 829 C C . ARG A 1 101 ? -15.648 9.394 18.206 1.00 81.19 101 ARG A C 1
ATOM 831 O O . ARG A 1 101 ? -15.469 9.799 19.351 1.00 81.19 101 ARG A O 1
ATOM 838 N N . ASN A 1 102 ? -15.444 10.152 17.132 1.00 63.38 102 ASN A N 1
ATOM 839 C CA . ASN A 1 102 ? -15.168 11.570 17.267 1.00 63.38 102 ASN A CA 1
ATOM 840 C C . ASN A 1 102 ? -16.442 12.231 17.803 1.00 63.38 102 ASN A C 1
ATOM 842 O O . ASN A 1 102 ? -17.448 12.219 17.088 1.00 63.38 102 ASN A O 1
ATOM 846 N N . PRO A 1 103 ? -16.442 12.806 19.023 1.00 58.53 103 PRO A N 1
ATOM 847 C CA . PRO A 1 103 ? -17.554 13.645 19.422 1.00 58.53 103 PRO A CA 1
ATOM 848 C C . PRO A 1 103 ? -17.708 14.696 18.327 1.00 58.53 103 PRO A C 1
ATOM 850 O O . PRO A 1 103 ? -16.709 15.277 17.882 1.00 58.53 103 PRO A O 1
ATOM 853 N N . ILE A 1 104 ? -18.943 14.895 17.854 1.00 61.25 104 ILE A N 1
ATOM 854 C CA . ILE A 1 104 ? -19.284 16.053 17.027 1.00 61.25 104 ILE A CA 1
ATOM 855 C C . ILE A 1 104 ? -18.578 17.217 17.703 1.00 61.25 104 ILE A C 1
ATOM 857 O O . ILE A 1 104 ? -18.775 17.413 18.906 1.00 61.25 104 ILE A O 1
ATOM 861 N N . LYS A 1 105 ? -17.691 17.918 16.986 1.00 55.59 105 LYS A N 1
ATOM 862 C CA . LYS A 1 105 ? -17.124 19.161 17.497 1.00 55.59 105 LYS A CA 1
ATOM 863 C C . LYS A 1 105 ? -18.331 20.058 17.714 1.00 55.59 105 LYS A C 1
ATOM 865 O O . LYS A 1 105 ? -18.802 20.674 16.763 1.00 55.59 105 LYS A O 1
ATOM 870 N N . GLN A 1 106 ? -18.896 20.040 18.919 1.00 50.50 106 GLN A N 1
ATOM 871 C CA . GLN A 1 106 ? -19.880 21.013 19.324 1.00 50.50 106 GLN A CA 1
ATOM 872 C C . GLN A 1 106 ? -19.160 22.320 19.061 1.00 50.50 106 GLN A C 1
ATOM 874 O O . GLN A 1 106 ? -18.090 22.566 19.627 1.00 50.50 106 GLN A O 1
ATOM 879 N N . HIS A 1 107 ? -19.664 23.091 18.098 1.00 56.09 107 HIS A N 1
ATOM 880 C CA . HIS A 1 107 ? -19.322 24.495 18.025 1.00 56.09 107 HIS A CA 1
ATOM 881 C C . HIS A 1 107 ? -19.480 24.971 19.461 1.00 56.09 107 HIS A C 1
ATOM 883 O O . HIS A 1 107 ? -20.566 24.821 20.024 1.00 56.09 107 HIS A O 1
ATOM 889 N N . VAL A 1 108 ? -18.383 25.385 20.095 1.00 58.50 108 VAL A N 1
ATOM 890 C CA . VAL A 1 108 ? -18.450 25.989 21.417 1.00 58.50 108 VAL A CA 1
ATOM 891 C C . VAL A 1 108 ? -19.298 27.226 21.186 1.00 58.50 108 VAL A C 1
ATOM 893 O O . VAL A 1 108 ? -18.803 28.231 20.684 1.00 58.50 108 VAL A O 1
ATOM 896 N N . VAL A 1 109 ? -20.606 27.109 21.419 1.0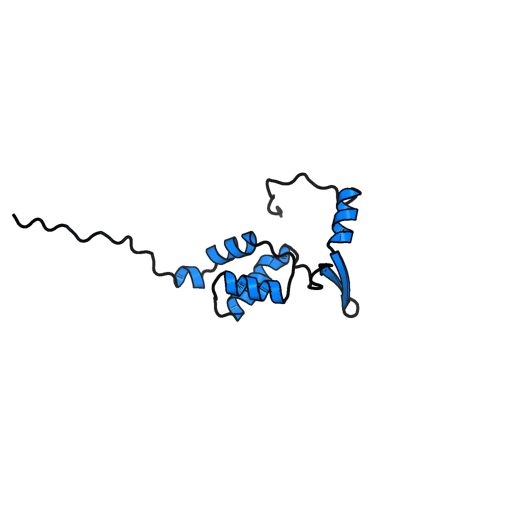0 57.28 109 VAL A N 1
ATOM 897 C CA . VAL A 1 109 ? -21.500 28.250 21.468 1.00 57.28 109 VAL A CA 1
ATOM 898 C C . VAL A 1 109 ? -20.959 29.026 22.650 1.00 57.28 109 VAL A C 1
ATOM 900 O O . VAL A 1 109 ? -21.076 28.597 23.799 1.00 57.28 109 VAL A O 1
ATOM 903 N N . SER A 1 110 ? -20.223 30.094 22.349 1.00 58.16 110 SER A N 1
ATOM 904 C CA . SER A 1 110 ? -19.767 31.051 23.341 1.00 58.16 110 SER A CA 1
ATOM 905 C C . SER A 1 110 ? -20.975 31.405 24.197 1.00 58.16 110 SER A C 1
ATOM 907 O O . SER A 1 110 ? -22.019 31.767 23.653 1.00 58.16 110 SER A O 1
ATOM 909 N N . LYS A 1 111 ? -20.834 31.193 25.510 1.00 57.12 111 LYS A N 1
ATOM 910 C CA . LYS A 1 111 ? -21.864 31.388 26.538 1.00 57.12 111 LYS A CA 1
ATOM 911 C C . LYS A 1 111 ? -22.728 32.622 26.223 1.00 57.12 111 LYS A C 1
ATOM 913 O O . LYS A 1 111 ? -22.155 33.645 25.840 1.00 57.12 111 LYS A O 1
ATOM 918 N N . PRO A 1 112 ? -24.060 32.569 26.399 1.00 60.59 112 PRO A N 1
ATOM 919 C CA . PRO A 1 112 ? -24.892 33.747 26.197 1.00 60.59 112 PRO A CA 1
ATOM 920 C C . PRO A 1 112 ? -24.421 34.869 27.131 1.00 60.59 112 PRO A C 1
ATOM 922 O O . PRO A 1 112 ? -24.269 34.661 28.336 1.00 60.59 112 PRO A O 1
ATOM 925 N N . ILE A 1 113 ? -24.160 36.048 26.562 1.00 66.00 113 ILE A N 1
ATOM 926 C CA . ILE A 1 113 ? -23.923 37.274 27.326 1.00 66.00 113 ILE A CA 1
ATOM 927 C C . ILE A 1 113 ? -25.281 37.670 27.898 1.00 66.00 113 ILE A C 1
ATOM 929 O O . ILE A 1 113 ? -26.118 38.231 27.195 1.00 66.00 113 ILE A O 1
ATOM 933 N N . ILE A 1 114 ? -25.524 37.337 29.162 1.00 65.50 114 ILE A N 1
ATOM 934 C CA . ILE A 1 114 ? -26.623 37.946 29.903 1.00 65.50 114 ILE A CA 1
ATOM 935 C C . ILE A 1 114 ? -26.105 39.321 30.318 1.00 65.50 114 ILE A C 1
ATOM 937 O O . ILE A 1 114 ? -25.323 39.437 31.259 1.00 65.50 114 ILE A O 1
ATOM 941 N N . ALA A 1 115 ? -26.481 40.354 29.566 1.00 57.94 115 ALA A N 1
ATOM 942 C CA . ALA A 1 115 ? -26.356 41.722 30.036 1.00 57.94 115 ALA A CA 1
ATOM 943 C C . ALA A 1 115 ? -27.426 41.910 31.119 1.00 57.94 115 ALA A C 1
ATOM 945 O O . ALA A 1 115 ? -28.614 41.997 30.814 1.00 57.94 115 ALA A O 1
ATOM 946 N N . LEU A 1 116 ? -27.015 41.876 32.386 1.00 60.78 116 LEU A N 1
ATOM 947 C CA . LEU A 1 116 ? -27.834 42.415 33.465 1.00 60.78 116 LEU A CA 1
ATOM 948 C C . LEU A 1 116 ? -27.693 43.938 33.391 1.00 60.78 116 LEU A C 1
ATOM 950 O O . LEU A 1 116 ? -26.568 44.441 33.353 1.00 60.78 116 LEU A O 1
ATOM 954 N N . GLY A 1 117 ? -28.838 44.605 33.233 1.00 51.25 117 GLY A N 1
ATOM 955 C CA . GLY A 1 117 ? -28.958 46.061 33.145 1.00 51.25 117 GLY A CA 1
ATOM 956 C C . GLY A 1 117 ? -28.677 46.786 34.449 1.00 51.25 117 GLY A C 1
ATOM 957 O O . GLY A 1 117 ? -28.524 46.115 35.495 1.00 51.25 117 GLY A O 1
#

Radius of gyration: 21.64 Å; chains: 1; bounding box: 44×68×57 Å

pLDDT: mean 83.69, std 17.91, range [31.03, 97.56]

Secondary structure (DSSP, 8-state):
------SS-----TTSHHHHHHHHHHEEEEEETTEEEEEETTT-PBBPPGGGHHHHHHHHHHHTTS--HHHHHHHHHHH-B---HHHHHHHHHH-HHHHHHS---------------

Organism: NCBI:txid392030